Protein AF-A0A7Y6AFZ0-F1 (afdb_monomer_lite)

Foldseek 3Di:
DVVVCVVVVHDCPDDDPPVPPDDDQQDDPDPVSLVVLVVVCVVVVHDSCVSRDDDD

Secondary structure (DSSP, 8-state):
-HHHHHHTT---------SS---------SHHHHHHHHHHHHHHT--HHHHH----

Radius of gyration: 15.63 Å; chains: 1; bounding box: 24×25×41 Å

pLDDT: mean 78.43, std 13.32, range [38.5, 95.5]

Sequence (56 aa):
VVAELLDAGLRFEGFEGCGCGREPKPRPRTRRELVACHVEASRRGVRLKDLLDGSR

Structure (mmCIF, N/CA/C/O backbone):
data_AF-A0A7Y6AFZ0-F1
#
_entry.id   AF-A0A7Y6AFZ0-F1
#
loop_
_atom_site.group_PDB
_atom_site.id
_atom_site.type_symbol
_atom_site.label_atom_id
_atom_site.label_alt_id
_atom_site.label_comp_id
_atom_site.label_asym_id
_atom_site.label_entity_id
_atom_site.label_seq_id
_atom_site.pdbx_PDB_ins_code
_atom_site.Cartn_x
_atom_site.Cartn_y
_atom_site.Cartn_z
_atom_site.occupancy
_atom_site.B_iso_or_equiv
_atom_site.auth_seq_id
_atom_site.auth_comp_id
_atom_site.auth_asym_id
_atom_site.auth_atom_id
_atom_site.pdbx_PDB_model_num
ATOM 1 N N . VAL A 1 1 ? 13.073 -1.101 -17.254 1.00 70.06 1 VAL A N 1
ATOM 2 C CA . VAL A 1 1 ? 11.786 -1.835 -17.119 1.00 70.06 1 VAL A CA 1
ATOM 3 C C . VAL A 1 1 ? 10.574 -1.006 -17.551 1.00 70.06 1 VAL A C 1
ATOM 5 O O . VAL A 1 1 ? 10.267 -1.075 -18.724 1.00 70.06 1 VAL A O 1
ATOM 8 N N . VAL A 1 2 ? 9.900 -0.196 -16.712 1.00 65.69 2 VAL A N 1
ATOM 9 C CA . VAL A 1 2 ? 8.673 0.532 -17.152 1.00 65.69 2 VAL A CA 1
ATOM 10 C C . VAL A 1 2 ? 8.957 1.541 -18.272 1.00 65.69 2 VAL A C 1
ATOM 12 O O . VAL A 1 2 ? 8.231 1.570 -19.255 1.00 65.69 2 VAL A O 1
ATOM 15 N N . ALA A 1 3 ? 10.045 2.310 -18.163 1.00 78.75 3 ALA A N 1
ATOM 16 C CA . ALA A 1 3 ? 10.452 3.242 -19.217 1.00 78.75 3 ALA A CA 1
ATOM 17 C C . ALA A 1 3 ? 10.778 2.530 -20.545 1.00 78.75 3 ALA A C 1
ATOM 19 O O . ALA A 1 3 ? 10.360 2.994 -21.593 1.00 78.75 3 ALA A O 1
ATOM 20 N N . GLU A 1 4 ? 11.439 1.368 -20.496 1.00 81.06 4 GLU A N 1
ATOM 21 C CA . GLU A 1 4 ? 11.742 0.573 -21.700 1.00 81.06 4 GLU A CA 1
ATOM 22 C C . GLU A 1 4 ? 10.489 -0.020 -22.355 1.00 81.06 4 GLU A C 1
ATOM 24 O O . GLU A 1 4 ? 10.413 -0.097 -23.576 1.00 81.06 4 GLU A O 1
ATOM 29 N N . LEU A 1 5 ? 9.489 -0.418 -21.561 1.00 73.25 5 LEU A N 1
ATOM 30 C CA . LEU A 1 5 ? 8.215 -0.915 -22.088 1.00 73.25 5 LEU A CA 1
ATOM 31 C C . LEU A 1 5 ? 7.445 0.193 -22.817 1.00 73.25 5 LEU A C 1
ATOM 33 O O . LEU A 1 5 ? 6.872 -0.052 -23.876 1.00 73.25 5 LEU A O 1
ATOM 37 N N . LEU A 1 6 ? 7.473 1.414 -22.278 1.00 76.75 6 LEU A N 1
ATOM 38 C CA . LEU A 1 6 ? 6.823 2.567 -22.897 1.00 76.75 6 LEU A CA 1
ATOM 39 C C . LEU A 1 6 ? 7.530 3.006 -24.187 1.00 76.75 6 LEU A C 1
ATOM 41 O O . LEU A 1 6 ? 6.853 3.333 -25.158 1.00 76.75 6 LEU A O 1
ATOM 45 N N . ASP A 1 7 ? 8.863 2.960 -24.222 1.00 83.31 7 ASP A N 1
ATOM 46 C CA . ASP A 1 7 ? 9.656 3.274 -25.420 1.00 83.31 7 ASP A CA 1
ATOM 47 C C . ASP A 1 7 ? 9.399 2.266 -26.558 1.00 83.31 7 ASP A C 1
ATOM 49 O O . ASP A 1 7 ? 9.320 2.632 -27.728 1.00 83.31 7 ASP A O 1
ATOM 53 N N . ALA A 1 8 ? 9.137 1.001 -26.208 1.00 85.50 8 ALA A N 1
ATOM 54 C CA . ALA A 1 8 ? 8.718 -0.044 -27.144 1.00 85.50 8 ALA A CA 1
ATOM 55 C C . ALA A 1 8 ? 7.250 0.078 -27.617 1.00 85.50 8 ALA A C 1
ATOM 57 O O . ALA A 1 8 ? 6.755 -0.799 -28.327 1.00 85.50 8 ALA A O 1
ATOM 58 N N . GLY A 1 9 ? 6.527 1.131 -27.215 1.00 79.31 9 GLY A N 1
ATOM 59 C CA . GLY A 1 9 ? 5.125 1.355 -27.582 1.00 79.31 9 GLY A CA 1
ATOM 60 C C . GLY A 1 9 ? 4.126 0.441 -26.863 1.00 79.31 9 GLY A C 1
ATOM 61 O O . GLY A 1 9 ? 2.939 0.451 -27.198 1.00 79.31 9 GLY A O 1
ATOM 62 N N . LEU A 1 10 ? 4.572 -0.335 -25.869 1.00 76.25 10 LEU A N 1
ATOM 63 C CA . LEU A 1 10 ? 3.699 -1.169 -25.049 1.00 76.25 10 LEU A CA 1
ATOM 64 C C . LEU A 1 10 ? 3.043 -0.303 -23.975 1.00 76.25 10 LEU A C 1
ATOM 66 O O . LEU A 1 10 ? 3.703 0.418 -23.224 1.00 76.25 10 LEU A O 1
ATOM 70 N N . ARG A 1 11 ? 1.718 -0.391 -23.871 1.00 67.00 11 ARG A N 1
ATOM 71 C CA . ARG A 1 11 ? 0.991 0.262 -22.784 1.00 67.00 11 ARG A CA 1
ATOM 72 C C . ARG A 1 11 ? 1.184 -0.541 -21.507 1.00 67.00 11 ARG A C 1
ATOM 74 O O . ARG A 1 11 ? 0.832 -1.713 -21.439 1.00 67.00 11 ARG A O 1
ATOM 81 N N . PHE A 1 12 ? 1.733 0.102 -20.483 1.00 64.88 12 PHE A N 1
ATOM 82 C CA . PHE A 1 12 ? 1.727 -0.455 -19.139 1.00 64.88 12 PHE A CA 1
ATOM 83 C C . PHE A 1 12 ? 0.339 -0.228 -18.528 1.00 64.88 12 PHE A C 1
ATOM 85 O O . PHE A 1 12 ? 0.064 0.843 -17.994 1.00 64.88 12 PHE A O 1
ATOM 92 N N . GLU A 1 13 ? -0.548 -1.218 -18.636 1.00 64.94 13 GLU A N 1
ATOM 93 C CA . GLU A 1 13 ? -1.920 -1.140 -18.098 1.00 64.94 13 GLU A CA 1
ATOM 94 C C . GLU A 1 13 ? -1.987 -1.354 -16.573 1.00 64.94 13 GLU A C 1
ATOM 96 O O . GLU A 1 13 ? -3.040 -1.214 -15.955 1.00 64.94 13 GLU A O 1
ATOM 101 N N . GLY A 1 14 ? -0.842 -1.617 -15.939 1.00 63.56 14 GLY A N 1
ATOM 102 C CA . GLY A 1 14 ? -0.757 -1.952 -14.524 1.00 63.56 14 GLY A CA 1
ATOM 103 C C . GLY A 1 14 ? -0.853 -3.456 -14.280 1.00 63.56 14 GLY A C 1
ATOM 104 O O . GLY A 1 14 ? -0.820 -4.272 -15.195 1.00 63.56 14 GLY A O 1
ATOM 105 N N . PHE A 1 15 ? -0.883 -3.833 -13.005 1.00 62.25 15 PHE A N 1
ATOM 106 C CA . PHE A 1 15 ? -0.945 -5.229 -12.585 1.00 62.25 15 PHE A CA 1
ATOM 107 C C . PHE A 1 15 ? -2.378 -5.757 -12.762 1.00 62.25 15 PHE A C 1
ATOM 109 O O . PHE A 1 15 ? -3.250 -5.426 -11.957 1.00 62.25 15 PHE A O 1
ATOM 116 N N . GLU A 1 16 ? -2.634 -6.572 -13.790 1.00 52.03 16 GLU A N 1
ATOM 117 C CA . GLU A 1 16 ? -3.889 -7.326 -13.890 1.00 52.03 16 GLU A CA 1
ATOM 118 C C . GLU A 1 16 ? -3.972 -8.328 -12.730 1.00 52.03 16 GLU A C 1
ATOM 120 O O . GLU A 1 16 ? -3.106 -9.187 -12.541 1.00 52.03 16 GLU A O 1
ATOM 125 N N . GLY A 1 17 ? -5.011 -8.197 -11.902 1.00 60.19 17 GLY A N 1
ATOM 126 C CA . GLY A 1 17 ? -5.280 -9.156 -10.834 1.00 60.19 17 GLY A CA 1
ATOM 127 C C . GLY A 1 17 ? -5.554 -10.553 -11.402 1.00 60.19 17 GLY A C 1
ATOM 128 O O . GLY A 1 17 ? -5.996 -10.683 -12.534 1.00 60.19 17 GLY A O 1
ATOM 129 N N . CYS A 1 18 ? -5.347 -11.594 -10.588 1.00 68.31 18 CYS A N 1
ATOM 130 C CA . CYS A 1 18 ? -5.533 -13.042 -10.845 1.00 68.31 18 CYS A CA 1
ATOM 131 C C . CYS A 1 18 ? -6.828 -13.508 -11.566 1.00 68.31 18 CYS A C 1
ATOM 133 O O . CYS A 1 18 ? -7.088 -14.709 -11.597 1.00 68.31 18 CYS A O 1
ATOM 135 N N . GLY A 1 19 ? -7.733 -12.623 -11.993 1.00 59.88 19 GLY A N 1
ATOM 136 C CA . GLY A 1 19 ? -9.091 -12.944 -12.450 1.00 59.88 19 GLY A CA 1
ATOM 137 C C . GLY A 1 19 ? -10.010 -13.445 -11.330 1.00 59.88 19 GLY A C 1
ATOM 138 O O . GLY A 1 19 ? -11.216 -13.560 -11.509 1.00 59.88 19 GLY A O 1
ATOM 139 N N . CYS A 1 20 ? -9.463 -13.698 -10.138 1.00 73.6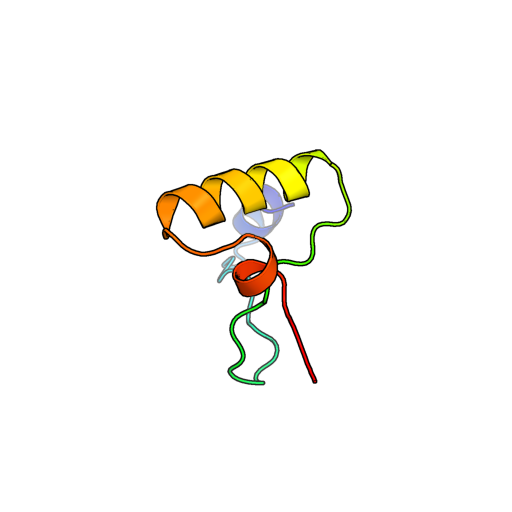2 20 CYS A N 1
ATOM 140 C CA . CYS A 1 20 ? -10.161 -14.288 -9.005 1.00 73.62 20 CYS A CA 1
ATOM 141 C C . CYS A 1 20 ? -11.001 -13.286 -8.192 1.00 73.62 20 CYS A C 1
ATOM 143 O O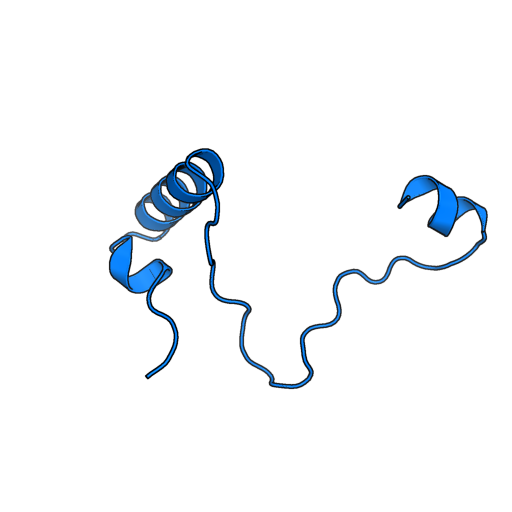 . CYS A 1 20 ? -11.543 -13.656 -7.150 1.00 73.62 20 CYS A O 1
ATOM 145 N N . GLY A 1 21 ? -11.082 -12.021 -8.638 1.00 62.59 21 GLY A N 1
ATOM 146 C CA . GLY A 1 21 ? -11.874 -10.943 -8.024 1.00 62.59 21 GLY A CA 1
ATOM 147 C C . GLY A 1 21 ? -11.475 -10.576 -6.590 1.00 62.59 21 GLY A C 1
ATOM 148 O O . GLY A 1 21 ? -12.098 -9.716 -5.974 1.00 62.59 21 GLY A O 1
ATOM 149 N N . ARG A 1 22 ? -10.452 -11.230 -6.032 1.00 65.44 22 ARG A N 1
ATOM 150 C CA . ARG A 1 22 ? -9.960 -10.973 -4.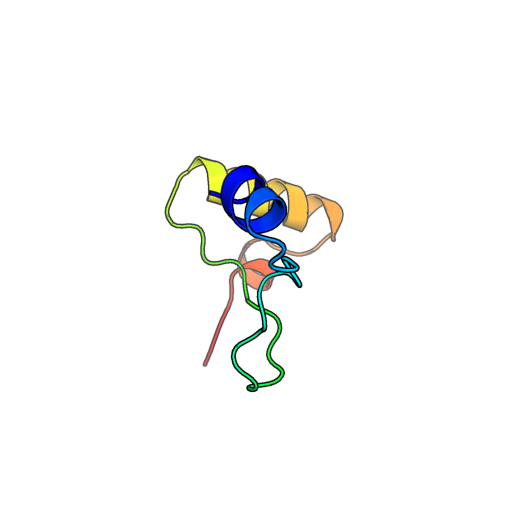683 1.00 65.44 22 ARG A CA 1
ATOM 151 C C . ARG A 1 22 ? -8.972 -9.830 -4.714 1.00 65.44 22 ARG A C 1
ATOM 153 O O . ARG A 1 22 ? -7.955 -9.902 -5.402 1.00 65.44 22 ARG A O 1
ATOM 160 N N . GLU A 1 23 ? -9.260 -8.820 -3.905 1.00 67.06 23 GLU A N 1
ATOM 161 C CA . GLU A 1 23 ? -8.314 -7.751 -3.635 1.00 67.06 23 GLU A CA 1
ATOM 162 C C . GLU A 1 23 ? -7.013 -8.368 -3.080 1.00 67.06 23 GLU A C 1
ATOM 164 O O . GLU A 1 23 ? -7.073 -9.173 -2.136 1.00 67.06 23 GLU A O 1
ATOM 169 N N . PRO A 1 24 ? -5.843 -8.074 -3.682 1.00 70.25 24 PRO A N 1
ATOM 170 C CA . PRO A 1 24 ? -4.570 -8.590 -3.209 1.00 70.25 24 PRO A CA 1
ATOM 171 C C . PRO A 1 24 ? -4.358 -8.182 -1.756 1.00 70.25 24 PRO A C 1
ATOM 173 O O . PRO A 1 24 ? -4.208 -7.005 -1.432 1.00 70.25 24 PRO A O 1
ATOM 176 N N . LYS A 1 25 ? -4.349 -9.167 -0.860 1.00 74.06 25 LYS A N 1
ATOM 177 C CA . LYS A 1 25 ? -4.089 -8.896 0.550 1.00 74.06 25 LYS A CA 1
ATOM 178 C C . LYS A 1 25 ? -2.602 -8.612 0.763 1.00 74.06 25 LYS A C 1
ATOM 180 O O . LYS A 1 25 ? -1.765 -9.309 0.182 1.00 74.06 25 LYS A O 1
ATOM 185 N N . PRO A 1 26 ? -2.253 -7.6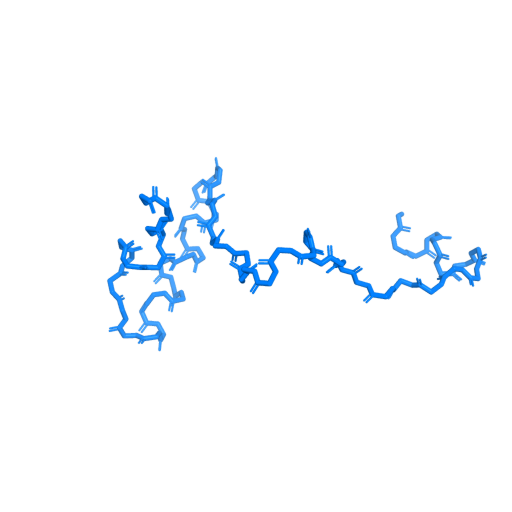43 1.620 1.00 75.44 26 PRO A N 1
ATOM 186 C CA . PRO A 1 26 ? -0.863 -7.325 1.905 1.00 75.44 26 PRO A CA 1
ATOM 187 C C . PRO A 1 26 ? -0.164 -8.520 2.569 1.00 75.44 26 PRO A C 1
ATOM 189 O O . PRO A 1 26 ? -0.580 -9.021 3.614 1.00 75.44 26 PRO A O 1
ATOM 192 N N . ARG A 1 27 ? 0.920 -8.989 1.942 1.00 82.12 27 ARG A N 1
ATOM 193 C CA . ARG A 1 27 ? 1.786 -10.072 2.432 1.00 82.12 27 ARG A CA 1
ATOM 194 C C . ARG A 1 27 ? 3.216 -9.545 2.583 1.00 82.12 27 ARG A C 1
ATOM 196 O O . ARG A 1 27 ? 4.034 -9.782 1.694 1.00 82.12 27 ARG A O 1
ATOM 203 N N . PRO A 1 28 ? 3.523 -8.808 3.664 1.00 86.25 28 PRO A N 1
ATOM 204 C CA . PRO A 1 28 ? 4.845 -8.229 3.848 1.00 86.25 28 PRO A CA 1
ATOM 205 C C . PRO A 1 28 ? 5.895 -9.341 3.974 1.00 86.25 28 PRO A C 1
ATOM 207 O O . PRO A 1 28 ? 5.728 -10.288 4.741 1.00 86.25 28 PRO A O 1
ATOM 210 N N . ARG A 1 29 ? 6.978 -9.234 3.209 1.00 88.81 29 ARG A N 1
ATOM 211 C CA . ARG A 1 29 ? 8.137 -10.141 3.230 1.00 88.81 29 ARG A CA 1
ATOM 212 C C . ARG A 1 29 ? 9.326 -9.526 3.966 1.00 88.81 29 ARG A C 1
ATOM 214 O O . ARG A 1 29 ? 10.252 -10.236 4.342 1.00 88.81 29 ARG A O 1
ATOM 221 N N . THR A 1 30 ? 9.287 -8.217 4.195 1.00 90.62 30 THR A N 1
ATOM 222 C CA . THR A 1 30 ? 10.354 -7.426 4.803 1.00 90.62 30 THR A CA 1
ATOM 223 C C . THR A 1 30 ? 9.838 -6.564 5.954 1.00 90.62 30 THR A C 1
ATOM 225 O O . THR A 1 30 ? 8.658 -6.214 6.044 1.00 90.62 30 THR A O 1
ATOM 228 N N . ARG A 1 31 ? 10.759 -6.139 6.830 1.00 91.62 31 ARG A N 1
ATOM 229 C CA . ARG A 1 31 ? 10.444 -5.217 7.933 1.00 91.62 31 ARG A CA 1
ATOM 230 C C . ARG A 1 31 ? 9.869 -3.889 7.431 1.00 91.62 31 ARG A C 1
ATOM 232 O O . ARG A 1 31 ? 8.975 -3.336 8.062 1.00 91.62 31 ARG A O 1
ATOM 239 N N . ARG A 1 32 ? 10.363 -3.383 6.296 1.00 93.50 32 ARG A N 1
ATOM 240 C CA . ARG A 1 32 ? 9.887 -2.127 5.699 1.00 93.50 32 ARG A CA 1
ATOM 241 C C . ARG A 1 32 ? 8.428 -2.236 5.250 1.00 93.50 32 ARG A C 1
ATOM 243 O O . ARG A 1 32 ? 7.652 -1.320 5.501 1.00 93.50 32 ARG A O 1
ATOM 250 N N . GLU A 1 33 ? 8.041 -3.362 4.658 1.00 90.50 33 GLU A N 1
ATOM 251 C CA . GLU A 1 33 ? 6.650 -3.622 4.263 1.00 90.50 33 GLU A CA 1
ATOM 252 C C . GLU A 1 33 ? 5.731 -3.801 5.477 1.00 90.50 33 GLU A C 1
ATOM 254 O O . GLU A 1 33 ? 4.600 -3.323 5.459 1.00 90.50 33 GLU A O 1
ATOM 259 N N . LEU A 1 34 ? 6.219 -4.415 6.562 1.00 92.62 34 LEU A N 1
ATOM 260 C CA . LEU A 1 34 ? 5.479 -4.498 7.829 1.00 92.62 34 LEU A CA 1
ATOM 261 C C . LEU A 1 34 ? 5.178 -3.112 8.413 1.00 92.62 34 LEU A C 1
ATOM 263 O O . LEU A 1 34 ? 4.058 -2.863 8.851 1.00 92.62 34 LEU A O 1
ATOM 267 N N . VAL A 1 35 ? 6.153 -2.198 8.389 1.00 94.19 35 VAL A N 1
ATOM 268 C CA . VAL A 1 35 ? 5.962 -0.810 8.843 1.00 94.19 35 VAL A CA 1
ATOM 269 C C . VAL A 1 35 ? 4.928 -0.092 7.976 1.00 94.19 35 VAL A C 1
ATOM 271 O O . VAL A 1 35 ? 4.049 0.575 8.515 1.00 94.19 35 VAL A O 1
ATOM 274 N N . ALA A 1 36 ? 4.978 -0.268 6.653 1.00 92.06 36 ALA A N 1
ATOM 275 C CA . ALA A 1 36 ? 3.975 0.294 5.751 1.00 92.06 36 ALA A CA 1
ATOM 276 C C . ALA A 1 36 ? 2.565 -0.240 6.063 1.00 92.06 36 ALA A C 1
ATOM 278 O O . ALA A 1 36 ? 1.632 0.545 6.212 1.00 92.06 36 ALA A O 1
ATOM 279 N N . CYS A 1 37 ? 2.420 -1.554 6.272 1.00 89.94 37 CYS A N 1
ATOM 280 C CA . CYS A 1 37 ? 1.149 -2.162 6.679 1.00 89.94 37 CYS A CA 1
ATOM 281 C C . CYS A 1 37 ? 0.655 -1.621 8.029 1.00 89.94 37 CYS A C 1
ATOM 283 O O . CYS A 1 37 ? -0.543 -1.433 8.217 1.00 89.94 37 CYS A O 1
ATOM 285 N N . HIS A 1 38 ? 1.565 -1.353 8.969 1.00 92.94 38 HIS A N 1
ATOM 286 C CA . HIS A 1 38 ? 1.226 -0.778 10.268 1.00 92.94 38 HIS A CA 1
ATOM 287 C C . HIS A 1 38 ? 0.707 0.660 10.151 1.00 92.94 38 HIS A C 1
ATOM 289 O O . HIS A 1 38 ? -0.305 0.995 10.760 1.00 92.94 38 HIS A O 1
ATOM 295 N N . VAL A 1 39 ? 1.349 1.493 9.327 1.00 95.50 39 VAL A N 1
ATOM 296 C CA . VAL A 1 39 ? 0.878 2.857 9.033 1.00 95.50 39 VAL A CA 1
ATOM 297 C C . VAL A 1 39 ? -0.508 2.825 8.387 1.00 95.50 39 VAL A C 1
ATOM 299 O O . VAL A 1 39 ? -1.391 3.574 8.799 1.00 95.50 39 VAL A O 1
ATOM 302 N N . GLU A 1 40 ? -0.727 1.932 7.423 1.00 90.44 40 GLU A N 1
ATOM 303 C CA . GLU A 1 40 ? -2.028 1.768 6.768 1.00 90.44 40 GLU A CA 1
ATOM 304 C C . GLU A 1 40 ? -3.114 1.265 7.726 1.00 90.44 40 GLU A C 1
ATOM 306 O O . GLU A 1 40 ? -4.240 1.759 7.693 1.00 90.44 40 GLU A O 1
ATOM 311 N N . ALA A 1 41 ? -2.783 0.340 8.631 1.00 91.00 41 ALA A N 1
ATOM 312 C CA . ALA A 1 41 ? -3.712 -0.135 9.654 1.00 91.00 41 ALA A CA 1
ATOM 313 C C . ALA A 1 41 ? -4.157 1.013 10.574 1.00 91.00 41 ALA A C 1
ATOM 315 O O . ALA A 1 41 ? -5.355 1.204 10.787 1.00 91.00 41 ALA A O 1
ATOM 316 N N . SER A 1 42 ? -3.206 1.836 11.028 1.00 93.56 42 SER A N 1
ATOM 317 C CA . SER A 1 42 ? -3.479 3.030 11.835 1.00 93.56 42 SER A CA 1
ATOM 318 C C . SER A 1 42 ? -4.341 4.053 11.094 1.00 93.56 42 SER A C 1
ATOM 320 O O . SER A 1 42 ? -5.274 4.597 11.677 1.00 93.56 42 SER A O 1
ATOM 322 N N . ARG A 1 43 ? -4.086 4.282 9.798 1.00 93.06 43 ARG A N 1
ATOM 323 C CA . ARG A 1 43 ? -4.901 5.179 8.954 1.00 93.06 43 ARG A CA 1
ATOM 324 C C . ARG A 1 43 ? -6.336 4.689 8.794 1.00 93.06 43 ARG A C 1
ATOM 326 O O . ARG A 1 43 ? -7.259 5.494 8.780 1.00 93.06 43 ARG A O 1
ATOM 333 N N . ARG A 1 44 ? -6.520 3.376 8.668 1.00 90.75 44 ARG A N 1
ATOM 334 C CA . ARG A 1 44 ? -7.828 2.731 8.494 1.00 90.75 44 ARG A CA 1
ATOM 335 C C . ARG A 1 44 ? -8.563 2.487 9.816 1.00 90.75 44 ARG A C 1
ATOM 337 O O . ARG A 1 44 ? -9.714 2.067 9.784 1.00 90.75 44 ARG A O 1
ATOM 344 N N . GLY A 1 45 ? -7.913 2.710 10.961 1.00 93.50 45 GLY A N 1
ATOM 345 C CA . GLY A 1 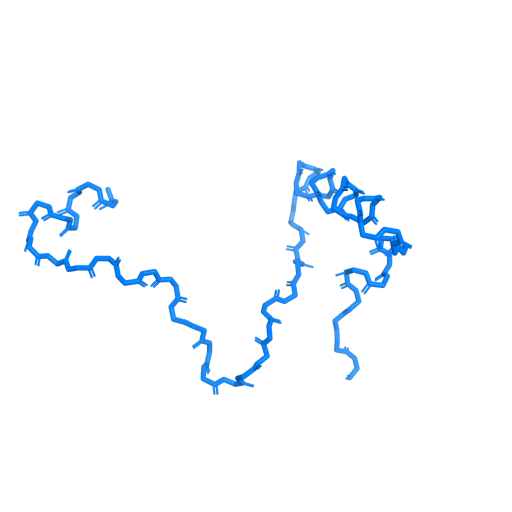45 ? -8.476 2.404 12.280 1.00 93.50 45 GLY A CA 1
ATOM 346 C C . GLY A 1 45 ? -8.715 0.907 12.513 1.00 93.50 45 GLY A C 1
ATOM 347 O O . GLY A 1 45 ? -9.527 0.536 13.357 1.00 93.50 45 GLY A O 1
ATOM 348 N N . VAL A 1 46 ? -8.029 0.039 11.764 1.00 91.06 46 VAL A N 1
ATOM 349 C CA . VAL A 1 46 ? -8.143 -1.423 11.875 1.00 91.06 46 VAL A CA 1
ATOM 350 C C . VAL A 1 46 ? -6.919 -1.990 12.575 1.00 91.06 46 VAL A C 1
ATOM 352 O O . VAL A 1 46 ? -5.845 -1.383 12.581 1.00 91.06 46 VAL A O 1
ATOM 355 N N . ARG A 1 47 ? -7.034 -3.183 13.161 1.00 89.44 47 ARG A N 1
ATOM 356 C CA . ARG A 1 47 ? -5.856 -3.832 13.741 1.00 89.44 47 ARG A CA 1
ATOM 357 C C . ARG A 1 47 ? -4.968 -4.333 12.608 1.00 89.44 47 ARG A C 1
ATOM 359 O O . ARG A 1 47 ? -5.454 -4.810 11.586 1.00 89.44 47 ARG A O 1
ATOM 366 N N . LEU A 1 48 ? -3.652 -4.304 12.824 1.00 87.38 48 LEU A N 1
ATOM 367 C CA . LEU A 1 48 ? -2.688 -4.833 11.853 1.00 87.38 48 LEU A CA 1
ATOM 368 C C . LEU A 1 48 ? -2.994 -6.294 11.486 1.00 87.38 48 LEU A C 1
ATOM 370 O O . LEU A 1 48 ? -2.854 -6.673 10.331 1.00 87.38 48 LEU A O 1
ATOM 374 N N . LYS A 1 49 ? -3.465 -7.095 12.452 1.00 86.25 49 LYS A N 1
ATOM 375 C CA . LYS A 1 49 ? -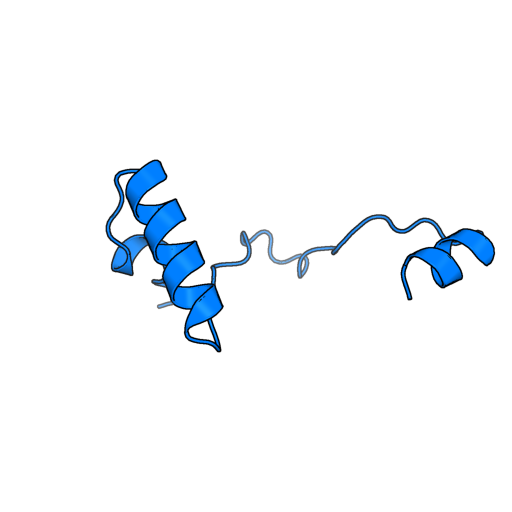3.930 -8.461 12.191 1.00 86.25 49 LYS A CA 1
ATOM 376 C C . LYS A 1 49 ? -5.028 -8.479 11.129 1.00 86.25 49 LYS A C 1
ATOM 378 O O . LYS A 1 49 ? -4.873 -9.193 10.155 1.00 86.25 49 LYS A O 1
ATOM 383 N N . ASP A 1 50 ? -6.076 -7.675 11.285 1.00 86.31 50 ASP A N 1
ATOM 384 C CA . ASP A 1 50 ? -7.228 -7.657 10.373 1.00 86.31 50 ASP A CA 1
ATOM 385 C C . ASP A 1 50 ? -6.827 -7.224 8.953 1.00 86.31 50 ASP A C 1
ATOM 387 O O . ASP A 1 50 ? -7.383 -7.703 7.968 1.00 86.31 50 ASP A O 1
ATOM 391 N N . LEU A 1 51 ? -5.811 -6.361 8.846 1.00 84.44 51 LEU A N 1
ATOM 392 C CA . LEU A 1 51 ? -5.234 -5.930 7.572 1.00 84.44 51 LEU A CA 1
ATOM 393 C C . LEU A 1 51 ? -4.380 -7.023 6.902 1.00 84.44 51 LEU A C 1
ATOM 395 O O . LEU A 1 51 ? -4.350 -7.106 5.676 1.00 84.44 51 LEU A O 1
ATOM 399 N N . LEU A 1 52 ? -3.695 -7.862 7.685 1.00 83.25 52 LEU A N 1
ATOM 400 C CA . LEU A 1 52 ? -2.809 -8.927 7.195 1.00 83.25 52 LEU A CA 1
ATOM 401 C C . LEU A 1 52 ? -3.497 -10.292 7.047 1.00 83.25 52 LEU A C 1
ATOM 403 O O . LEU A 1 52 ? -2.969 -11.169 6.354 1.00 83.25 52 LEU A O 1
ATOM 407 N N . ASP A 1 53 ? -4.632 -10.508 7.711 1.00 78.25 53 ASP A N 1
ATOM 408 C CA . ASP A 1 53 ? -5.296 -11.805 7.767 1.00 78.25 53 ASP A CA 1
ATOM 409 C C . ASP A 1 53 ? -5.822 -12.180 6.380 1.00 78.25 53 ASP A C 1
ATOM 411 O O . ASP A 1 53 ? -6.661 -11.506 5.771 1.00 78.25 53 ASP A O 1
ATOM 415 N N . GLY A 1 54 ? -5.287 -13.269 5.841 1.00 63.00 54 GLY A N 1
ATOM 416 C CA . GLY A 1 54 ? -5.648 -13.765 4.529 1.00 63.00 54 GLY A CA 1
ATOM 417 C C . GLY A 1 54 ? -5.804 -15.268 4.581 1.00 63.00 54 GLY A C 1
ATOM 418 O O . GLY A 1 54 ? -4.822 -15.961 4.834 1.00 63.00 54 GLY A O 1
ATOM 419 N N . SER A 1 55 ? -7.017 -15.702 4.252 1.00 49.72 55 SER A N 1
ATOM 420 C CA . SER A 1 55 ? -7.398 -17.073 3.935 1.00 49.72 55 SER A CA 1
ATOM 421 C C . SER A 1 55 ? -7.346 -18.039 5.122 1.00 49.72 55 SER A C 1
ATOM 423 O O . SER A 1 55 ? -6.334 -18.692 5.366 1.00 49.72 55 SER A O 1
ATOM 425 N N . ARG A 1 56 ? -8.493 -18.202 5.783 1.00 38.50 56 ARG A N 1
ATOM 426 C CA . ARG A 1 56 ? -9.078 -19.543 5.816 1.00 38.50 56 ARG A CA 1
ATOM 427 C C . ARG A 1 56 ? -9.971 -19.692 4.589 1.00 38.50 56 ARG A C 1
ATOM 429 O O . ARG A 1 56 ? -10.521 -18.649 4.164 1.00 38.50 56 ARG A O 1
#